Protein AF-A0A7S1L6I6-F1 (afdb_monomer)

Organism: Neobodo designis (NCBI:txid312471)

Radius of gyration: 17.17 Å; Cα contacts (8 Å, |Δi|>4): 196; chains: 1; bounding box: 50×27×44 Å

Nearest PDB structures (foldseek):
  8rmj-assembly1_A-2  TM=5.370E-01  e=1.921E+00  Drosophila melanogaster
  8fd3-assembly1_H  TM=2.664E-01  e=4.229E+00  Nostoc sp. 'Peltigera membranacea cyanobiont' 210A

Sequence (127 aa):
ERQPNTECTSEYMCEVVQTGSEYRCQRKCQYRYDNHHDCNNDHTCMWDPPRETCNKKCHLHESESACDTDGMCQWTIDTQAIDNQQNLPAPECSIRCQFRYNASTWEDCNNDILCEWNNATGICENV

Secondary structure (DSSP, 8-state):
---HHHHHHHSTTEEEEEETTEEEEEE-HHHH-SSHHHHHHSTTEEEETTTTEEEE-GGG--SHHHHHHSTTEEEE--TTTTS----PPPSEEEE-HHHHS-SS-HHHHHHSTTEEEETTTTEEEE-

Foldseek 3Di:
DDDQQVVLVVDVQWDWDDDPPDIDIDGFQQNPDQAQPVLVVDPQWHADVVVSGIHGAQQPDPDQVSLVVDPQKHFDDPPVVPDDDDPDDHGGIHGFLQVVDVLDDQPVLVVDPQWHQDPVVSGIGGD

Solvent-accessible surface area (backbone atoms only — not comparable to full-atom values): 7587 Å² total; per-residue (Å²): 133,88,60,70,66,65,67,21,63,71,39,90,58,33,35,75,44,76,61,89,92,44,78,43,67,43,66,34,37,60,74,70,25,85,47,63,67,65,14,56,71,35,94,62,26,31,57,39,74,95,73,68,39,18,35,66,34,35,75,76,33,93,41,56,75,62,14,58,70,36,89,63,26,34,55,44,65,76,82,67,85,82,68,85,87,70,97,71,80,72,75,44,17,33,67,32,27,52,74,74,42,72,76,79,49,75,66,65,24,61,70,34,92,62,26,37,65,38,83,90,78,67,40,27,35,64,104

Mean predicted aligned error: 8.29 Å

Structure (mmCIF, N/CA/C/O backbone):
data_AF-A0A7S1L6I6-F1
#
_entry.id   AF-A0A7S1L6I6-F1
#
loop_
_atom_site.group_PDB
_atom_site.id
_atom_site.type_symbol
_atom_site.label_atom_id
_atom_site.label_alt_id
_atom_site.label_comp_id
_atom_site.label_asym_id
_atom_site.label_entity_id
_atom_site.label_seq_id
_atom_site.pdbx_PDB_ins_code
_atom_site.Cartn_x
_atom_site.Cartn_y
_atom_site.Cartn_z
_atom_site.occupancy
_atom_site.B_iso_or_equiv
_atom_site.auth_seq_id
_atom_site.auth_comp_id
_atom_site.auth_asym_id
_atom_site.auth_atom_id
_atom_site.pdbx_PDB_model_num
ATOM 1 N N . GLU A 1 1 ? -22.689 5.265 26.603 1.00 38.91 1 GLU A N 1
ATOM 2 C CA . GLU A 1 1 ? -21.840 6.050 25.684 1.00 38.91 1 GLU A CA 1
ATOM 3 C C . GLU A 1 1 ? -21.537 5.166 24.477 1.00 38.91 1 GLU A C 1
ATOM 5 O O . GLU A 1 1 ? -20.998 4.084 24.670 1.00 38.91 1 GLU A O 1
ATOM 10 N N . ARG A 1 2 ? -21.996 5.518 23.267 1.00 45.75 2 ARG A N 1
ATOM 11 C CA . ARG A 1 2 ? -21.665 4.753 22.049 1.00 45.75 2 ARG A CA 1
ATOM 12 C C . ARG A 1 2 ? -20.268 5.169 21.613 1.00 45.75 2 ARG A C 1
ATOM 14 O O . ARG A 1 2 ? -20.080 6.318 21.227 1.00 45.75 2 ARG A O 1
ATOM 21 N N . GLN A 1 3 ? -19.300 4.268 21.713 1.00 56.62 3 GLN A N 1
ATOM 22 C CA . GLN A 1 3 ? -17.977 4.516 21.160 1.00 56.62 3 GLN A CA 1
ATOM 23 C C . GLN A 1 3 ? -18.052 4.311 19.638 1.00 56.62 3 GLN A C 1
ATOM 25 O O . GLN A 1 3 ? -18.381 3.207 19.207 1.00 56.62 3 GLN A O 1
ATOM 30 N N . PRO A 1 4 ? -17.755 5.328 18.811 1.00 62.06 4 PRO A N 1
ATOM 31 C CA . PRO A 1 4 ? -17.813 5.210 17.348 1.00 62.06 4 PRO A CA 1
ATOM 32 C C . PRO A 1 4 ? -16.881 4.116 16.795 1.00 62.06 4 PRO A C 1
ATOM 34 O O . PRO A 1 4 ? -17.088 3.618 15.692 1.00 62.06 4 PRO A O 1
ATOM 37 N N . ASN A 1 5 ? -15.888 3.694 17.581 1.00 65.38 5 ASN A N 1
ATOM 38 C CA . ASN A 1 5 ? -14.877 2.721 17.185 1.00 65.38 5 ASN A CA 1
ATOM 39 C C . ASN A 1 5 ? -15.411 1.275 17.142 1.00 65.38 5 ASN A C 1
ATOM 41 O O . ASN A 1 5 ? -14.978 0.510 16.286 1.00 65.38 5 ASN A O 1
ATOM 45 N N . THR A 1 6 ? -16.341 0.888 18.026 1.00 66.19 6 THR A N 1
ATOM 46 C CA . THR A 1 6 ? -16.862 -0.495 18.096 1.00 66.19 6 THR A CA 1
ATOM 47 C C . THR A 1 6 ? -17.944 -0.788 17.061 1.00 66.19 6 THR A C 1
ATOM 49 O O . THR A 1 6 ? -18.021 -1.908 16.571 1.00 66.19 6 THR A O 1
ATOM 52 N N . GLU A 1 7 ? -18.753 0.207 16.693 1.00 78.25 7 GLU A N 1
ATOM 53 C CA . GLU A 1 7 ? -19.756 0.076 15.621 1.00 78.25 7 GLU A CA 1
ATOM 54 C C . GLU A 1 7 ? -19.103 0.146 14.230 1.00 78.25 7 GLU A C 1
ATOM 56 O O . GLU A 1 7 ? -19.580 -0.445 13.267 1.00 78.25 7 GLU A O 1
ATOM 61 N N . CYS A 1 8 ? -17.953 0.815 14.120 1.00 84.44 8 CYS A N 1
ATOM 62 C CA . CYS A 1 8 ? -17.217 0.860 12.865 1.00 84.44 8 CYS A CA 1
ATOM 63 C C . CYS A 1 8 ? -16.614 -0.495 12.486 1.00 84.44 8 CYS A C 1
ATOM 65 O O . CYS A 1 8 ? -16.679 -0.909 11.334 1.00 84.44 8 CYS A O 1
ATOM 67 N N . THR A 1 9 ? -16.026 -1.195 13.456 1.00 81.06 9 THR A N 1
ATOM 68 C CA . THR A 1 9 ? -15.352 -2.473 13.206 1.00 81.06 9 THR A CA 1
ATOM 69 C C . THR A 1 9 ? -16.312 -3.658 13.122 1.00 81.06 9 THR A C 1
ATOM 71 O O . THR A 1 9 ? -15.889 -4.731 12.693 1.00 81.06 9 THR A O 1
ATOM 74 N N . SER A 1 10 ? -17.595 -3.490 13.474 1.00 83.94 10 SER A N 1
ATOM 75 C CA . SER A 1 10 ? -18.613 -4.530 13.266 1.00 83.94 10 SER A CA 1
ATOM 76 C C . SER A 1 10 ? -19.012 -4.694 11.799 1.00 83.94 10 SER A C 1
ATOM 78 O O . SER A 1 10 ? -19.417 -5.782 11.398 1.00 83.94 10 SER A O 1
ATOM 80 N N . GLU A 1 11 ? -18.867 -3.644 10.990 1.00 86.94 11 GLU A N 1
ATOM 81 C CA . GLU A 1 11 ? -19.098 -3.707 9.550 1.00 86.94 11 GLU A CA 1
ATOM 82 C C . GLU A 1 11 ? -17.795 -4.070 8.834 1.00 86.94 11 GLU A C 1
ATOM 84 O O . GLU A 1 11 ? -16.824 -3.314 8.843 1.00 86.94 11 GLU A O 1
ATOM 89 N N . TYR A 1 12 ? -17.764 -5.215 8.145 1.00 89.44 12 TYR A N 1
ATOM 90 C CA . TYR A 1 12 ? -16.558 -5.687 7.445 1.00 89.44 12 TYR A CA 1
ATOM 91 C C . TYR A 1 12 ? -16.068 -4.712 6.357 1.00 89.44 12 TYR A C 1
ATOM 93 O O . TYR A 1 12 ? -14.896 -4.760 5.958 1.00 89.44 12 TYR A O 1
ATOM 101 N N . MET A 1 13 ? -16.958 -3.832 5.885 1.00 91.50 13 MET A N 1
ATOM 102 C CA . MET A 1 13 ? -16.682 -2.811 4.876 1.00 91.50 13 MET A CA 1
ATOM 103 C C . MET A 1 13 ? -16.014 -1.554 5.435 1.00 91.50 13 MET A C 1
ATOM 105 O O . MET A 1 13 ? -15.555 -0.720 4.654 1.00 91.50 13 MET A O 1
ATOM 109 N N . CYS A 1 14 ? -15.956 -1.408 6.755 1.00 92.00 14 CYS A N 1
ATOM 110 C CA . CYS A 1 14 ? -15.526 -0.191 7.419 1.00 92.00 14 CYS A CA 1
ATOM 111 C C . CYS A 1 14 ? -14.207 -0.380 8.172 1.00 92.00 14 CYS A C 1
ATOM 113 O O . CYS A 1 14 ? -13.803 -1.486 8.534 1.00 92.00 14 CYS A O 1
ATOM 115 N N . GLU A 1 15 ? -13.510 0.729 8.374 1.00 89.19 15 GLU A N 1
ATOM 116 C CA . GLU A 1 15 ? -12.295 0.825 9.163 1.00 89.19 15 GLU A CA 1
ATOM 117 C C . GLU A 1 15 ? -12.282 2.122 9.969 1.00 89.19 15 GLU A C 1
ATOM 119 O O . GLU A 1 15 ? -12.843 3.146 9.566 1.00 89.19 15 GLU A O 1
ATOM 124 N N . VAL A 1 16 ? -11.622 2.064 11.122 1.00 88.94 16 VAL A N 1
ATOM 125 C CA . VAL A 1 16 ? -11.357 3.247 11.933 1.00 88.94 16 VAL A CA 1
ATOM 126 C C . VAL A 1 16 ? -10.096 3.907 11.393 1.00 88.94 16 VAL A C 1
ATOM 128 O O . VAL A 1 16 ? -9.049 3.269 11.317 1.00 88.94 16 VAL A O 1
ATOM 131 N N . VAL A 1 17 ? -10.197 5.183 11.041 1.00 85.19 17 VAL A N 1
ATOM 132 C CA . VAL A 1 17 ? -9.052 6.023 10.689 1.00 85.19 17 VAL A CA 1
ATOM 133 C C . VAL A 1 17 ? -8.845 7.112 11.719 1.00 85.19 17 VAL A C 1
ATOM 135 O O . VAL A 1 17 ? -9.803 7.642 12.286 1.00 85.19 17 VAL A O 1
ATOM 138 N N . GLN A 1 18 ? -7.583 7.456 11.944 1.00 84.00 18 GLN A N 1
ATOM 139 C CA . GLN A 1 18 ? -7.202 8.551 12.816 1.00 84.00 18 GLN A CA 1
ATOM 140 C C . GLN A 1 18 ? -6.898 9.799 11.981 1.00 84.00 18 GLN A C 1
AT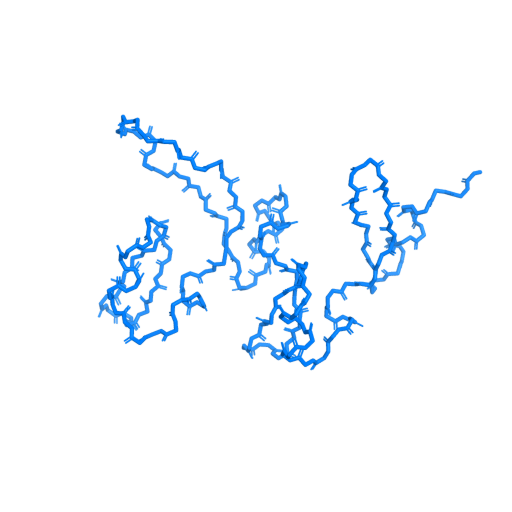OM 142 O O . GLN A 1 18 ? -6.114 9.764 11.037 1.00 84.00 18 GLN A O 1
ATOM 147 N N . THR A 1 19 ? -7.523 10.922 12.321 1.00 78.88 19 THR A N 1
ATOM 148 C CA . THR A 1 19 ? -7.251 12.230 11.713 1.00 78.88 19 THR A CA 1
ATOM 149 C C . THR A 1 19 ? -6.887 13.200 12.829 1.00 78.88 19 THR A C 1
ATOM 151 O O . THR A 1 19 ? -7.752 13.718 13.535 1.00 78.88 19 THR A O 1
ATOM 154 N N . GLY A 1 20 ? -5.585 13.405 13.040 1.00 82.12 20 GLY A N 1
ATOM 155 C CA . GLY A 1 20 ? -5.087 14.134 14.205 1.00 82.12 20 GLY A CA 1
ATOM 156 C C . GLY A 1 20 ? -5.374 13.369 15.501 1.00 82.12 20 GLY A C 1
ATOM 157 O O . GLY A 1 20 ? -4.907 12.248 15.686 1.00 82.12 20 GLY A O 1
ATOM 158 N N . SER A 1 21 ? -6.151 13.966 16.403 1.00 83.81 21 SER A N 1
ATOM 159 C CA . SER A 1 21 ? -6.571 13.346 17.670 1.00 83.81 21 SER A CA 1
ATOM 160 C C . SER A 1 21 ? -7.961 12.697 17.619 1.00 83.81 21 SER A C 1
ATOM 162 O O . SER A 1 21 ? -8.435 12.205 18.640 1.00 83.81 21 SER A O 1
ATOM 164 N N . GLU A 1 22 ? -8.645 12.733 16.471 1.00 83.75 22 GLU A N 1
ATOM 165 C CA . GLU A 1 22 ? -9.988 12.169 16.307 1.00 83.75 22 GLU A CA 1
ATOM 166 C C . GLU A 1 22 ? -9.942 10.816 15.595 1.00 83.75 22 GLU A C 1
ATOM 168 O O . GLU A 1 22 ? -9.198 10.637 14.630 1.00 83.75 22 GLU A O 1
ATOM 173 N N . TYR A 1 23 ? -10.802 9.893 16.026 1.00 84.75 23 TYR A N 1
ATOM 174 C CA . TYR A 1 23 ? -11.076 8.644 15.319 1.00 84.75 23 TYR A CA 1
ATOM 175 C C . TYR A 1 23 ? -12.384 8.771 14.547 1.00 84.75 23 TYR A C 1
ATOM 177 O O . TYR A 1 23 ? -13.396 9.226 15.088 1.00 84.75 23 TYR A O 1
ATOM 185 N N . ARG A 1 24 ? -12.372 8.363 13.281 1.00 86.19 24 ARG A N 1
ATOM 186 C CA . ARG A 1 24 ? -13.537 8.397 12.396 1.00 86.19 24 ARG A CA 1
ATOM 187 C C . ARG A 1 24 ? -13.736 7.038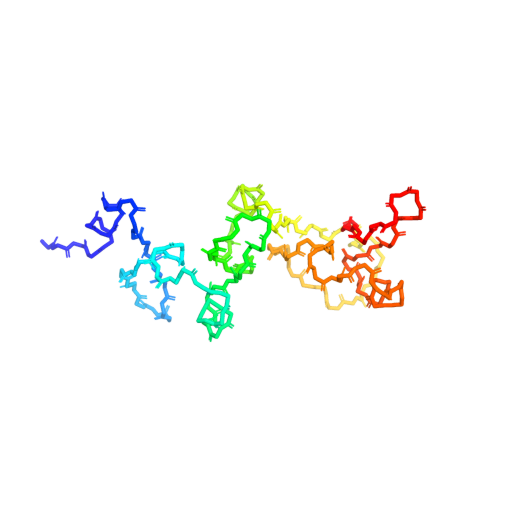 11.756 1.00 86.19 24 ARG A C 1
ATOM 189 O O . ARG A 1 24 ? -12.776 6.329 11.475 1.00 86.19 24 ARG A O 1
ATOM 196 N N . CYS A 1 25 ? -14.995 6.693 11.518 1.00 89.12 25 CYS A N 1
ATOM 197 C CA . CYS A 1 25 ? -15.325 5.515 10.738 1.00 89.12 25 CYS A CA 1
ATOM 198 C C . CYS A 1 25 ? -15.395 5.874 9.258 1.00 89.12 25 CYS A C 1
ATOM 200 O O . CYS A 1 25 ? -16.099 6.816 8.890 1.00 89.12 25 CYS A O 1
ATOM 202 N N . GLN A 1 26 ? -14.707 5.112 8.416 1.00 90.38 26 GLN A N 1
ATOM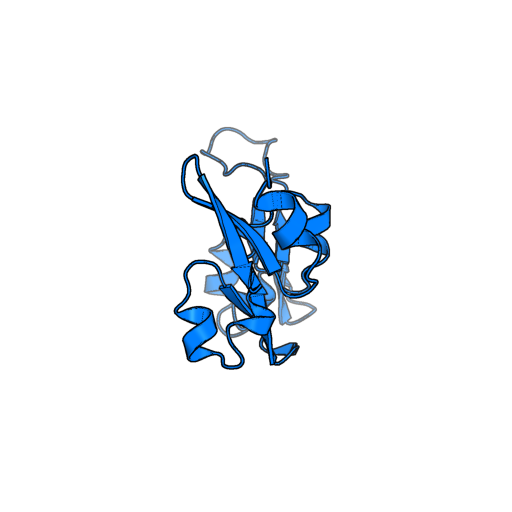 203 C CA . GLN A 1 26 ? -14.802 5.239 6.967 1.00 90.38 26 GLN A CA 1
ATOM 204 C C . GLN A 1 26 ? -14.919 3.870 6.304 1.00 90.38 26 GLN A C 1
ATOM 206 O O . GLN A 1 26 ? -14.516 2.856 6.868 1.00 90.38 26 GLN A O 1
ATOM 211 N N . ARG A 1 27 ? -15.444 3.831 5.077 1.00 92.56 27 ARG A N 1
ATOM 212 C CA . ARG A 1 27 ? -15.388 2.618 4.249 1.00 92.56 27 ARG A CA 1
ATOM 213 C C . ARG A 1 27 ? -13.939 2.343 3.842 1.00 92.56 27 ARG A C 1
ATOM 215 O O . ARG A 1 27 ? -13.212 3.276 3.504 1.00 92.56 27 ARG A O 1
ATOM 222 N N . LYS A 1 28 ? -13.533 1.076 3.814 1.00 93.25 28 LYS A N 1
ATOM 223 C CA . LYS A 1 28 ? -12.213 0.686 3.297 1.00 93.25 28 LYS A CA 1
ATOM 224 C C . LYS A 1 28 ? -12.106 1.020 1.809 1.00 93.25 28 LYS A C 1
ATOM 226 O O . LYS A 1 28 ? -13.122 1.055 1.109 1.00 93.25 28 LYS A O 1
ATOM 231 N N . CYS A 1 29 ? -10.883 1.239 1.332 1.00 95.56 29 CYS A N 1
ATOM 232 C CA . CYS A 1 29 ? -10.592 1.620 -0.054 1.00 95.56 29 CYS A CA 1
ATOM 233 C C . CYS A 1 29 ? -11.301 0.726 -1.085 1.00 95.56 29 CYS A C 1
ATOM 235 O O . CYS A 1 29 ? -11.974 1.260 -1.967 1.00 95.56 29 CYS A O 1
ATOM 237 N N . GLN A 1 30 ? -11.294 -0.601 -0.894 1.00 94.50 30 GLN A N 1
ATOM 238 C CA . GLN A 1 30 ? -11.886 -1.555 -1.847 1.00 94.50 30 GLN A CA 1
ATOM 239 C C . GLN A 1 30 ? -13.409 -1.440 -1.974 1.00 94.50 30 GLN A C 1
ATOM 241 O O . GLN A 1 30 ? -14.013 -1.963 -2.902 1.00 94.50 30 GLN A O 1
ATOM 246 N N . TYR A 1 31 ? -14.046 -0.774 -1.011 1.00 95.06 31 TYR A N 1
ATOM 247 C CA . TYR A 1 31 ? -15.480 -0.521 -1.006 1.00 95.06 31 TYR A CA 1
ATOM 248 C C . TYR A 1 31 ? -15.817 0.934 -1.322 1.00 95.06 31 TYR A C 1
ATOM 250 O O . TYR A 1 31 ? -17.003 1.251 -1.419 1.00 95.06 31 TYR A O 1
ATOM 258 N N . ARG A 1 32 ? -14.828 1.831 -1.394 1.00 94.75 32 ARG A N 1
ATOM 259 C CA . ARG A 1 32 ? -15.024 3.243 -1.748 1.00 94.75 32 ARG A CA 1
ATOM 260 C C . ARG A 1 32 ? -14.871 3.474 -3.240 1.00 94.75 32 ARG A C 1
ATOM 262 O O . ARG A 1 32 ? -15.666 4.223 -3.796 1.00 94.75 32 ARG A O 1
ATOM 269 N N . TYR A 1 33 ? -13.886 2.824 -3.853 1.00 96.62 33 TYR A N 1
ATOM 270 C CA . TYR A 1 33 ? -13.526 3.045 -5.247 1.00 96.62 33 TYR A CA 1
ATOM 271 C C . TYR A 1 33 ? -13.393 1.713 -5.976 1.00 96.62 33 TYR A C 1
ATOM 273 O O . TYR A 1 33 ? -12.740 0.790 -5.493 1.00 96.62 33 TYR A O 1
ATOM 281 N N . ASP A 1 34 ? -14.006 1.644 -7.150 1.00 95.50 34 ASP A N 1
ATOM 282 C CA . ASP A 1 34 ? -14.008 0.499 -8.062 1.00 95.50 34 ASP A CA 1
ATOM 283 C C . ASP A 1 34 ? -13.198 0.766 -9.340 1.00 95.50 34 ASP A C 1
ATOM 285 O O . ASP A 1 34 ? -13.150 -0.066 -10.243 1.00 95.50 34 ASP A O 1
ATOM 289 N N . ASN A 1 35 ? -12.554 1.931 -9.428 1.00 95.44 35 ASN A N 1
ATOM 290 C CA . ASN A 1 35 ? -11.776 2.340 -10.582 1.00 95.44 35 ASN A CA 1
ATOM 291 C C . ASN A 1 35 ? -10.436 2.960 -10.175 1.00 95.44 35 ASN A C 1
ATOM 293 O O . ASN A 1 35 ? -10.283 3.578 -9.118 1.00 95.44 35 ASN A O 1
ATOM 297 N N . HIS A 1 36 ? -9.4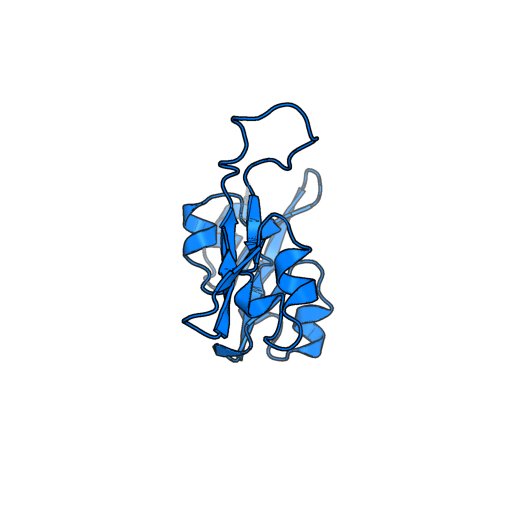64 2.816 -11.073 1.00 95.12 36 HIS A N 1
ATOM 298 C CA . HIS A 1 36 ? -8.093 3.282 -10.890 1.00 95.12 36 HIS A CA 1
ATOM 299 C C . HIS A 1 36 ? -7.984 4.797 -10.653 1.00 95.12 36 HIS A C 1
ATOM 301 O O . HIS A 1 36 ? -7.160 5.227 -9.847 1.00 95.12 36 HIS A O 1
ATOM 307 N N . HIS A 1 37 ? -8.789 5.609 -11.350 1.00 95.94 37 HIS A N 1
ATOM 308 C CA . HIS A 1 37 ? -8.674 7.067 -11.289 1.00 95.94 37 HIS A CA 1
ATOM 309 C C . HIS A 1 37 ? -9.049 7.599 -9.904 1.00 95.94 37 HIS A C 1
ATOM 311 O O . HIS A 1 37 ? -8.246 8.284 -9.273 1.00 95.94 37 HIS A O 1
ATOM 317 N N . ASP A 1 38 ? -10.227 7.228 -9.406 1.00 96.62 38 ASP A N 1
ATOM 318 C CA . ASP A 1 38 ? -10.709 7.692 -8.106 1.00 96.62 38 ASP A CA 1
ATOM 319 C C . ASP A 1 38 ? -9.868 7.122 -6.963 1.00 96.62 38 ASP A C 1
ATOM 321 O O . ASP A 1 38 ? -9.539 7.838 -6.017 1.00 96.62 38 ASP A O 1
ATOM 325 N N . CYS A 1 39 ? -9.441 5.861 -7.089 1.00 96.88 39 CYS A N 1
ATOM 326 C CA . CYS A 1 39 ? -8.587 5.217 -6.100 1.00 96.88 39 CYS A CA 1
ATOM 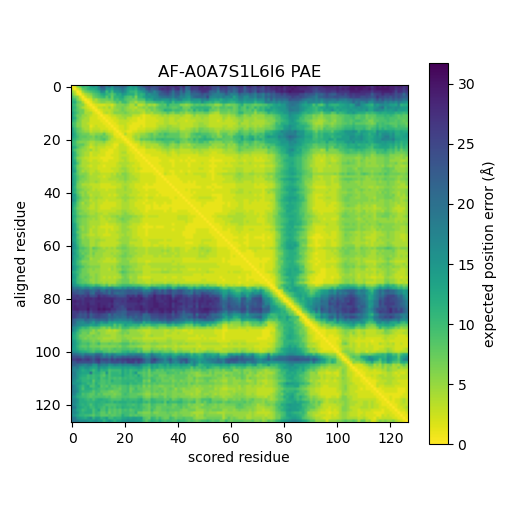327 C C . CYS A 1 39 ? -7.258 5.957 -5.901 1.00 96.88 39 CYS A C 1
ATOM 329 O O . CYS A 1 39 ? -6.864 6.227 -4.769 1.00 96.88 39 CYS A O 1
ATOM 331 N N . ASN A 1 40 ? -6.578 6.314 -6.994 1.00 93.94 40 ASN A N 1
ATOM 332 C CA . ASN A 1 40 ? -5.274 6.973 -6.925 1.00 93.94 40 ASN A CA 1
ATOM 333 C C . ASN A 1 40 ? -5.359 8.475 -6.621 1.00 93.94 40 ASN A C 1
ATOM 335 O O . ASN A 1 40 ? -4.373 9.052 -6.156 1.00 93.94 40 ASN A O 1
ATOM 339 N N . ASN A 1 41 ? -6.517 9.101 -6.851 1.00 96.12 41 ASN A N 1
ATOM 340 C CA . ASN A 1 41 ? -6.777 10.471 -6.408 1.00 96.12 41 ASN A CA 1
ATOM 341 C C . ASN A 1 41 ? -6.915 10.569 -4.877 1.00 96.12 41 ASN A C 1
ATOM 343 O O . ASN A 1 41 ? -6.701 11.642 -4.313 1.00 96.12 41 ASN A O 1
ATOM 347 N N . ASP A 1 42 ? -7.256 9.475 -4.190 1.00 94.38 42 ASP A N 1
ATOM 348 C CA . ASP A 1 42 ? -7.355 9.447 -2.734 1.00 94.38 42 ASP A CA 1
ATOM 349 C C . ASP A 1 42 ? -5.969 9.317 -2.075 1.00 94.38 42 ASP A C 1
ATOM 351 O O . ASP A 1 42 ? -5.171 8.423 -2.365 1.00 94.38 42 ASP A O 1
ATOM 355 N N . HIS A 1 43 ? -5.672 10.199 -1.121 1.00 91.69 43 HIS A N 1
ATOM 356 C CA . HIS A 1 43 ? -4.389 10.189 -0.415 1.00 91.69 43 HIS A CA 1
ATOM 357 C C . HIS A 1 43 ? -4.177 8.950 0.468 1.00 91.69 43 HIS A C 1
ATOM 359 O O . HIS A 1 43 ? -3.037 8.663 0.823 1.00 91.69 43 HIS A O 1
ATOM 365 N N . THR A 1 44 ? -5.239 8.210 0.791 1.00 92.56 44 THR A N 1
ATOM 366 C CA . THR A 1 44 ? -5.224 7.016 1.647 1.00 92.56 44 THR A CA 1
ATOM 367 C C . THR A 1 44 ? -5.295 5.698 0.886 1.00 92.56 44 THR A C 1
ATOM 369 O O . THR A 1 44 ? -5.064 4.645 1.485 1.00 92.56 44 THR A O 1
ATOM 372 N N . CYS A 1 45 ? -5.561 5.738 -0.422 1.00 95.44 45 CYS A N 1
ATOM 373 C CA . CYS A 1 45 ? -5.740 4.539 -1.229 1.00 95.44 45 CYS A CA 1
ATOM 374 C C . CYS A 1 45 ? -4.753 4.437 -2.396 1.00 95.44 45 CYS A C 1
ATOM 376 O O . CYS A 1 45 ? -4.235 5.433 -2.890 1.00 95.44 45 CYS A O 1
ATOM 378 N N . MET A 1 46 ? -4.476 3.213 -2.831 1.00 94.94 46 MET A N 1
ATOM 379 C CA . MET A 1 46 ? -3.705 2.909 -4.031 1.00 94.94 46 MET A CA 1
ATOM 380 C C . MET A 1 46 ? -4.393 1.813 -4.826 1.00 94.94 46 MET A C 1
ATOM 382 O O . MET A 1 46 ? -4.979 0.889 -4.261 1.00 94.94 46 MET A O 1
ATOM 386 N N . TRP A 1 47 ? -4.310 1.908 -6.144 1.00 95.12 47 TRP A N 1
ATOM 387 C CA . TRP A 1 47 ? -4.814 0.859 -7.012 1.00 95.12 47 TRP A CA 1
ATOM 388 C C . TRP A 1 47 ? -3.886 -0.362 -6.987 1.00 95.12 47 TRP A C 1
ATOM 390 O O . TRP A 1 47 ? -2.668 -0.212 -7.075 1.00 95.12 47 TRP A O 1
ATOM 400 N N . ASP A 1 48 ? -4.468 -1.558 -6.904 1.00 93.12 48 ASP A N 1
ATOM 401 C CA . ASP A 1 48 ? -3.827 -2.858 -7.133 1.00 93.12 48 ASP A CA 1
ATOM 402 C C . ASP A 1 48 ? -4.267 -3.344 -8.528 1.00 93.12 48 ASP A C 1
ATOM 404 O O . ASP A 1 48 ? -5.356 -3.913 -8.666 1.00 93.12 48 ASP A O 1
ATOM 408 N N . PRO A 1 49 ? -3.470 -3.082 -9.588 1.00 90.12 49 PRO A N 1
ATOM 409 C CA . PRO A 1 49 ? -3.809 -3.513 -10.939 1.00 90.12 49 PRO A CA 1
ATOM 410 C C . PRO A 1 49 ? -3.976 -5.032 -11.078 1.00 90.12 49 PRO A C 1
ATOM 412 O O . PRO A 1 49 ? -4.949 -5.434 -11.710 1.00 90.12 49 PRO A O 1
ATOM 415 N N . PRO A 1 50 ? -3.099 -5.885 -10.502 1.00 89.38 50 PRO A N 1
ATOM 416 C CA . PRO A 1 50 ? -3.270 -7.337 -10.562 1.00 89.38 50 PRO A CA 1
ATOM 417 C C . PRO A 1 50 ? -4.620 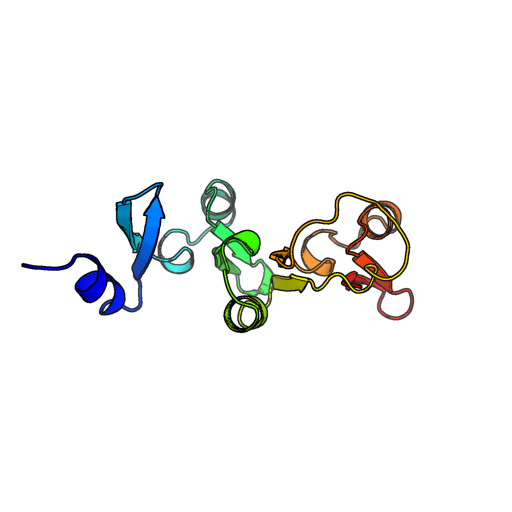-7.855 -10.056 1.00 89.38 50 PRO A C 1
ATOM 419 O O . PRO A 1 50 ? -5.122 -8.847 -10.581 1.00 89.38 50 PRO A O 1
ATOM 422 N N . ARG A 1 51 ? -5.193 -7.222 -9.026 1.00 91.38 51 ARG A N 1
ATOM 423 C CA . ARG A 1 51 ? -6.477 -7.631 -8.428 1.00 91.38 51 ARG A CA 1
ATOM 424 C C . ARG A 1 51 ? -7.669 -6.774 -8.851 1.00 91.38 51 ARG A C 1
ATOM 426 O O . ARG A 1 51 ? -8.773 -7.045 -8.390 1.00 91.38 51 ARG A O 1
ATOM 433 N N . GLU A 1 52 ? -7.447 -5.756 -9.681 1.00 93.56 52 GLU A N 1
ATO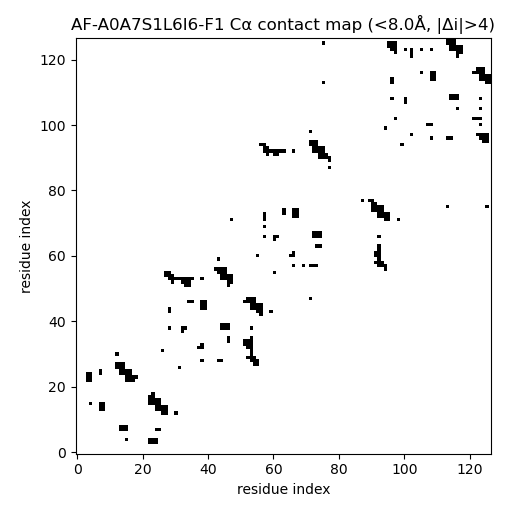M 434 C CA . GLU A 1 52 ? -8.452 -4.763 -10.087 1.00 93.56 52 GLU A CA 1
ATOM 435 C C .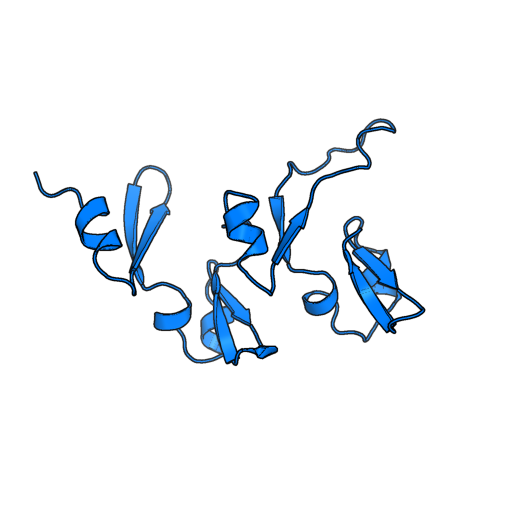 GLU A 1 52 ? -9.239 -4.188 -8.895 1.00 93.56 52 GLU A C 1
ATOM 437 O O . GLU A 1 52 ? -10.456 -4.012 -8.940 1.00 93.56 52 GLU A O 1
ATOM 442 N N . THR A 1 53 ? -8.538 -3.917 -7.793 1.00 94.56 53 THR A N 1
ATOM 443 C CA . THR A 1 53 ? -9.139 -3.424 -6.550 1.00 94.56 53 THR A CA 1
ATOM 444 C C . THR A 1 53 ? -8.385 -2.215 -6.024 1.00 94.56 53 THR A C 1
ATOM 446 O O . THR A 1 53 ? -7.200 -2.018 -6.290 1.00 94.56 53 THR A O 1
ATOM 449 N N . CYS A 1 54 ? -9.073 -1.402 -5.233 1.00 96.19 54 CYS A N 1
ATOM 450 C CA . CYS A 1 54 ? -8.472 -0.290 -4.522 1.00 96.19 54 CYS A CA 1
ATOM 451 C C . CYS A 1 54 ? -8.074 -0.720 -3.103 1.00 96.19 54 CYS A C 1
ATOM 453 O O . CYS A 1 54 ? -8.927 -1.143 -2.329 1.00 96.19 54 CYS A O 1
ATOM 455 N N . ASN A 1 55 ? -6.805 -0.589 -2.732 1.00 94.56 55 ASN A N 1
ATOM 456 C CA . ASN A 1 55 ? -6.291 -0.960 -1.412 1.00 94.56 55 ASN A CA 1
ATOM 457 C C . ASN A 1 55 ? -5.825 0.269 -0.631 1.00 94.56 55 ASN A C 1
ATOM 459 O O . ASN A 1 55 ? -5.759 1.378 -1.158 1.00 94.56 55 ASN A O 1
ATOM 463 N N . LYS A 1 56 ? -5.532 0.082 0.655 1.00 94.00 56 LYS A N 1
ATOM 464 C CA . LYS A 1 56 ? -4.917 1.116 1.493 1.00 94.00 56 LYS A CA 1
ATOM 465 C C . LYS A 1 56 ? -3.473 1.342 1.032 1.00 94.00 56 LYS A C 1
ATOM 467 O O . LYS A 1 56 ? -2.810 0.401 0.620 1.00 94.00 56 LYS A O 1
ATOM 472 N N . LYS A 1 57 ? -2.966 2.577 1.088 1.00 93.00 57 LYS A N 1
ATOM 473 C CA . LYS A 1 57 ? -1.543 2.829 0.790 1.00 93.00 57 LYS A CA 1
ATOM 474 C C . LYS A 1 57 ? -0.634 2.146 1.811 1.00 93.00 57 LYS A C 1
ATOM 476 O O . LYS A 1 57 ? -0.881 2.262 3.007 1.00 93.00 57 LYS A O 1
ATOM 481 N N . CYS A 1 58 ? 0.465 1.551 1.340 1.00 93.25 58 CYS A N 1
ATOM 482 C CA . CYS A 1 58 ? 1.407 0.801 2.178 1.00 93.25 58 CYS A CA 1
ATOM 483 C C . CYS A 1 58 ? 1.865 1.564 3.431 1.00 93.25 58 CYS A C 1
ATOM 485 O O . CYS A 1 58 ? 1.719 1.043 4.527 1.00 93.25 58 CYS A O 1
ATOM 487 N N . HIS A 1 59 ? 2.278 2.830 3.311 1.00 89.44 59 HIS A N 1
ATOM 488 C CA . HIS A 1 59 ? 2.762 3.634 4.449 1.00 89.44 59 HIS A CA 1
ATOM 489 C C . HIS A 1 59 ? 1.731 3.851 5.578 1.00 89.44 59 HIS A C 1
ATOM 491 O O . HIS A 1 59 ? 2.073 4.299 6.665 1.00 89.44 59 HIS A O 1
ATOM 497 N N . LEU A 1 60 ? 0.450 3.545 5.337 1.00 90.19 60 LEU A N 1
ATOM 498 C CA . LEU A 1 60 ? -0.612 3.604 6.345 1.00 90.19 60 LEU A CA 1
ATOM 499 C C . LEU A 1 60 ? -0.789 2.283 7.113 1.00 90.19 60 LEU A C 1
ATOM 501 O O . LEU A 1 60 ? -1.689 2.175 7.948 1.00 90.19 60 LEU A O 1
ATOM 505 N N . HIS A 1 61 ? 0.016 1.260 6.820 1.00 90.50 61 HIS A N 1
ATOM 506 C CA . HIS A 1 61 ? 0.082 0.032 7.604 1.00 90.50 61 HIS A CA 1
ATOM 507 C C . HIS A 1 61 ? 1.095 0.202 8.739 1.00 90.50 61 HIS A C 1
ATOM 509 O O . HIS A 1 61 ? 2.291 0.342 8.512 1.00 90.50 61 HIS A O 1
ATOM 515 N N . GLU A 1 62 ? 0.606 0.135 9.975 1.00 87.00 62 GLU A N 1
ATOM 516 C CA . GLU A 1 62 ? 1.410 0.370 11.184 1.00 87.00 62 GLU A CA 1
ATOM 517 C C . GLU A 1 62 ? 2.138 -0.883 11.701 1.00 87.00 62 GLU A C 1
ATOM 519 O O . GLU A 1 62 ? 2.865 -0.818 12.689 1.00 87.00 62 GLU A O 1
ATOM 524 N N . SER A 1 63 ? 1.927 -2.047 11.079 1.00 88.88 63 SER A N 1
ATOM 525 C CA . SER A 1 63 ? 2.581 -3.293 11.487 1.00 88.88 63 SER A CA 1
ATOM 526 C C . SER A 1 63 ? 3.048 -4.116 10.296 1.00 88.88 63 SER A C 1
ATOM 528 O O . SER A 1 63 ? 2.371 -4.172 9.268 1.00 88.88 63 SER A O 1
ATOM 530 N N . GLU A 1 64 ? 4.165 -4.816 10.490 1.00 90.19 64 GLU A N 1
ATOM 531 C CA . GLU A 1 64 ? 4.746 -5.777 9.546 1.00 90.19 64 GLU A CA 1
ATOM 532 C C . GLU A 1 64 ? 3.704 -6.790 9.065 1.00 90.19 64 GLU A C 1
ATOM 534 O O . GLU A 1 64 ? 3.430 -6.888 7.874 1.00 90.19 64 GLU A O 1
ATOM 539 N N . SER A 1 65 ? 2.997 -7.441 9.995 1.00 92.31 65 SER A N 1
ATOM 540 C CA . SER A 1 65 ? 1.959 -8.418 9.647 1.00 92.31 65 SER A CA 1
ATOM 541 C C . SER A 1 65 ? 0.837 -7.828 8.784 1.00 92.31 65 SER A C 1
ATOM 543 O O . SER A 1 65 ? 0.335 -8.513 7.890 1.00 92.31 65 SER A O 1
ATOM 545 N N . ALA A 1 66 ? 0.427 -6.579 9.031 1.00 90.81 66 ALA A N 1
ATOM 546 C CA . ALA A 1 66 ? -0.586 -5.924 8.207 1.00 90.81 66 ALA A CA 1
ATOM 547 C C . ALA A 1 66 ? -0.039 -5.535 6.830 1.00 90.81 66 ALA A C 1
ATOM 549 O O . ALA A 1 66 ? -0.797 -5.558 5.864 1.00 90.81 66 ALA A O 1
ATOM 550 N N . CYS A 1 67 ? 1.240 -5.167 6.752 1.00 93.00 67 CYS A N 1
ATOM 551 C CA . CYS A 1 67 ? 1.920 -4.828 5.512 1.00 93.00 67 CYS A CA 1
ATOM 552 C C . CYS A 1 67 ? 2.065 -6.048 4.598 1.00 93.00 67 CYS A C 1
ATOM 554 O O . CYS A 1 67 ? 1.651 -6.008 3.446 1.00 93.00 67 CYS A O 1
ATOM 556 N N . ASP A 1 68 ? 2.558 -7.161 5.141 1.00 90.44 68 ASP A N 1
ATOM 557 C CA . ASP A 1 68 ? 2.833 -8.382 4.377 1.00 90.44 68 ASP A CA 1
ATOM 558 C C . ASP A 1 68 ? 1.566 -9.106 3.911 1.00 90.44 68 ASP A C 1
ATOM 560 O O . ASP A 1 68 ? 1.604 -9.929 2.995 1.00 90.44 68 ASP A O 1
ATOM 564 N N . THR A 1 69 ? 0.423 -8.798 4.530 1.00 91.38 69 THR A N 1
ATOM 565 C CA . THR A 1 69 ? -0.880 -9.292 4.071 1.00 91.38 69 THR A CA 1
ATOM 566 C C . THR A 1 69 ? -1.330 -8.591 2.782 1.00 91.38 69 THR A C 1
ATOM 568 O O . THR A 1 69 ? -2.095 -9.173 2.009 1.00 91.38 69 THR A O 1
ATOM 571 N N . ASP A 1 70 ? -0.871 -7.361 2.523 1.00 91.44 70 ASP A N 1
ATOM 572 C CA . ASP A 1 70 ? -1.146 -6.666 1.267 1.00 91.44 70 ASP A CA 1
ATOM 573 C C . ASP A 1 70 ? -0.121 -7.087 0.207 1.00 91.44 70 ASP A C 1
ATOM 575 O O . ASP A 1 70 ? 1.076 -6.826 0.310 1.00 91.44 70 ASP A O 1
ATOM 579 N N . GLY A 1 71 ? -0.600 -7.739 -0.855 1.00 90.56 71 GLY A N 1
ATOM 580 C CA . GLY A 1 71 ? 0.266 -8.259 -1.911 1.00 90.56 71 GLY A CA 1
ATOM 581 C C . GLY A 1 71 ? 1.041 -7.183 -2.677 1.00 90.56 71 GLY A C 1
ATOM 582 O O . GLY A 1 71 ? 2.006 -7.530 -3.352 1.00 90.56 71 GLY A O 1
ATOM 583 N N . MET A 1 72 ? 0.638 -5.913 -2.586 1.00 91.31 72 MET A N 1
ATOM 584 C CA . MET A 1 72 ? 1.337 -4.779 -3.192 1.00 91.31 72 MET A CA 1
ATOM 585 C C . MET A 1 72 ? 2.417 -4.188 -2.280 1.00 91.31 72 MET A C 1
ATOM 587 O O . MET A 1 72 ? 3.259 -3.425 -2.757 1.00 91.31 72 MET A O 1
ATOM 591 N N . CYS A 1 73 ? 2.412 -4.535 -0.994 1.00 93.44 73 CYS A N 1
ATOM 592 C CA . CYS A 1 73 ? 3.280 -3.952 0.016 1.00 93.44 73 CYS A CA 1
ATOM 593 C C . CYS A 1 73 ? 4.310 -4.953 0.544 1.00 93.44 73 CYS A C 1
ATOM 595 O O . CYS A 1 73 ? 4.179 -6.174 0.404 1.00 93.44 73 CYS A O 1
ATOM 597 N N . GLN A 1 74 ? 5.368 -4.410 1.129 1.00 90.81 74 GLN A N 1
ATOM 598 C CA . GLN A 1 74 ? 6.388 -5.157 1.840 1.00 90.81 74 GLN A CA 1
ATOM 599 C C . GLN A 1 74 ? 6.904 -4.318 3.001 1.00 90.81 74 GLN A C 1
ATOM 601 O O . GLN A 1 74 ? 7.140 -3.112 2.858 1.00 90.81 74 GLN A O 1
ATOM 606 N N . TRP A 1 75 ? 7.068 -4.960 4.155 1.00 89.12 75 TRP A N 1
ATOM 607 C CA . TRP A 1 75 ? 7.710 -4.321 5.288 1.00 89.12 75 TRP A CA 1
ATOM 608 C C . TRP A 1 75 ? 9.197 -4.158 4.985 1.00 89.12 75 TRP A C 1
ATOM 610 O O . TRP A 1 75 ? 9.917 -5.142 4.808 1.00 89.12 75 TRP A O 1
ATOM 620 N N . THR A 1 76 ? 9.658 -2.916 4.871 1.00 80.50 76 THR A N 1
ATOM 621 C CA . THR A 1 76 ? 11.078 -2.647 4.649 1.00 80.50 76 THR A CA 1
ATOM 622 C C . THR A 1 76 ? 11.750 -2.487 6.003 1.00 80.50 76 THR A C 1
ATOM 624 O O . THR A 1 76 ? 11.459 -1.547 6.745 1.00 80.50 76 THR A O 1
ATOM 627 N N . ILE A 1 77 ? 12.627 -3.434 6.334 1.00 69.81 77 ILE A N 1
ATOM 628 C CA . ILE A 1 77 ? 13.590 -3.303 7.424 1.00 69.81 77 ILE A CA 1
ATOM 629 C C . ILE A 1 77 ? 14.876 -2.738 6.836 1.00 69.81 77 ILE A C 1
ATOM 631 O O . ILE A 1 77 ? 15.340 -3.194 5.798 1.00 69.81 77 ILE A O 1
ATOM 635 N N . ASP A 1 78 ? 15.467 -1.744 7.480 1.00 64.06 78 ASP A N 1
ATOM 636 C CA . ASP A 1 78 ? 16.769 -1.266 7.042 1.00 64.06 78 ASP A CA 1
ATOM 637 C C . ASP A 1 78 ? 17.874 -2.184 7.590 1.00 64.06 78 ASP A C 1
ATOM 639 O O . ASP A 1 78 ? 18.222 -2.136 8.772 1.00 64.06 78 ASP A O 1
ATOM 643 N N . THR A 1 79 ? 18.423 -3.056 6.741 1.00 49.59 79 THR A N 1
ATOM 644 C CA . THR A 1 79 ? 19.611 -3.863 7.068 1.00 49.59 79 THR A CA 1
ATOM 645 C C . THR A 1 79 ? 20.935 -3.128 6.824 1.00 49.59 79 THR A C 1
ATOM 647 O O . THR A 1 79 ? 21.986 -3.673 7.163 1.00 49.59 79 THR A O 1
ATOM 650 N N . GLN A 1 80 ? 20.932 -1.893 6.302 1.00 48.62 80 GLN A N 1
ATOM 651 C CA . GLN A 1 80 ? 22.146 -1.075 6.134 1.00 48.62 80 GLN A CA 1
ATOM 652 C C . GLN A 1 80 ? 22.521 -0.267 7.389 1.00 48.62 80 GLN A C 1
ATOM 654 O O . GLN A 1 80 ? 23.500 0.480 7.382 1.00 48.62 80 GLN A O 1
ATOM 659 N N . ALA A 1 81 ? 21.858 -0.504 8.524 1.00 46.22 81 ALA A N 1
ATOM 660 C CA . ALA A 1 81 ? 22.201 0.072 9.828 1.00 46.22 81 ALA A CA 1
ATOM 661 C C . ALA A 1 81 ? 23.576 -0.358 10.412 1.00 46.22 81 ALA A C 1
ATOM 663 O O . ALA A 1 81 ? 23.830 -0.136 11.597 1.00 46.22 81 ALA A O 1
ATOM 664 N N . ILE A 1 82 ? 24.478 -0.963 9.624 1.00 46.88 82 ILE A N 1
ATOM 665 C CA . ILE A 1 82 ? 25.837 -1.331 10.065 1.00 46.88 82 ILE A CA 1
ATOM 666 C C . ILE A 1 82 ? 26.930 -0.403 9.500 1.00 46.88 82 ILE A C 1
ATOM 668 O O . ILE A 1 82 ? 28.041 -0.440 10.024 1.00 46.88 82 ILE A O 1
ATOM 672 N N . ASP A 1 83 ? 26.654 0.507 8.553 1.00 47.34 83 ASP A N 1
ATOM 673 C CA . ASP A 1 83 ? 27.681 1.479 8.134 1.00 47.34 83 ASP A CA 1
ATOM 674 C C . ASP A 1 83 ? 27.192 2.936 8.115 1.00 47.34 83 ASP A C 1
ATOM 676 O O . ASP A 1 83 ? 26.653 3.457 7.148 1.00 47.34 83 ASP A O 1
ATOM 680 N N . ASN A 1 84 ? 27.389 3.580 9.267 1.00 50.22 84 ASN A N 1
ATOM 681 C CA . ASN A 1 84 ? 27.654 5.004 9.458 1.00 50.22 84 ASN A CA 1
ATOM 682 C C . ASN A 1 84 ? 26.880 6.022 8.589 1.00 50.22 84 ASN A C 1
ATOM 684 O O . ASN A 1 84 ? 27.366 6.544 7.590 1.00 50.22 84 ASN A O 1
ATOM 688 N N . GLN A 1 85 ? 25.783 6.503 9.183 1.00 59.84 85 GLN A N 1
ATOM 689 C CA . GLN A 1 85 ? 25.377 7.912 9.147 1.00 59.84 85 GLN A CA 1
ATOM 690 C C . GLN A 1 85 ? 24.796 8.438 7.825 1.00 59.84 85 GLN A C 1
ATOM 692 O O . GLN A 1 85 ? 25.320 9.369 7.214 1.00 59.84 85 GLN A O 1
ATOM 697 N N . GLN A 1 86 ? 23.594 7.971 7.493 1.00 52.97 86 GLN A N 1
ATOM 698 C CA . GLN A 1 86 ? 22.613 8.765 6.750 1.00 52.97 86 GLN A CA 1
ATOM 699 C C . GLN A 1 86 ? 21.282 8.746 7.520 1.00 52.97 86 GLN A C 1
ATOM 701 O O . GLN A 1 86 ? 21.023 7.818 8.279 1.00 52.97 86 GLN A O 1
ATOM 706 N N . ASN A 1 87 ? 20.486 9.817 7.436 1.00 54.62 87 ASN A N 1
ATOM 707 C CA . ASN A 1 87 ? 19.160 9.898 8.063 1.00 54.62 87 ASN A CA 1
ATOM 708 C C . ASN A 1 87 ? 18.243 8.844 7.427 1.00 54.62 87 ASN A C 1
ATOM 710 O O . ASN A 1 87 ? 17.610 9.116 6.408 1.00 54.62 87 ASN A O 1
ATOM 714 N N . LEU A 1 88 ? 18.229 7.644 7.999 1.00 55.34 88 LEU A N 1
ATOM 715 C CA . LEU A 1 88 ? 17.487 6.503 7.479 1.00 55.34 88 LEU A CA 1
ATOM 716 C C . LEU A 1 88 ? 16.027 6.582 7.959 1.00 55.34 88 LEU A C 1
ATOM 718 O O . LEU A 1 88 ? 15.787 6.938 9.120 1.00 55.34 88 LEU A O 1
ATOM 722 N N . PRO A 1 89 ? 15.041 6.315 7.084 1.00 56.56 89 PRO A N 1
ATOM 723 C CA . PRO A 1 89 ? 13.648 6.224 7.497 1.00 56.56 89 PRO A CA 1
ATOM 724 C C . PRO A 1 89 ? 13.467 5.053 8.475 1.00 56.56 89 PRO A C 1
ATOM 726 O O . PRO A 1 89 ? 14.127 4.022 8.365 1.00 56.56 89 PRO A O 1
ATOM 729 N N . ALA A 1 90 ? 12.589 5.228 9.465 1.00 64.19 90 ALA A N 1
ATOM 730 C CA . ALA A 1 90 ? 12.182 4.150 10.365 1.00 64.19 90 ALA A CA 1
ATOM 731 C C . ALA A 1 90 ? 11.636 2.950 9.561 1.00 64.19 90 ALA A C 1
ATOM 733 O O . ALA A 1 90 ? 11.163 3.156 8.443 1.00 64.19 90 ALA A O 1
ATOM 734 N N . PRO A 1 91 ? 11.660 1.716 10.111 1.00 74.94 91 PRO A N 1
ATOM 735 C CA . PRO A 1 91 ? 11.001 0.585 9.466 1.00 74.94 91 PRO A CA 1
ATOM 736 C C . PRO A 1 91 ? 9.545 0.953 9.174 1.00 74.94 91 PRO A C 1
ATOM 738 O O . PRO A 1 91 ? 8.790 1.324 10.075 1.00 74.94 91 PRO A O 1
ATOM 741 N N . GLU A 1 92 ? 9.189 0.894 7.899 1.00 85.62 92 GLU A N 1
ATOM 742 C CA . GLU A 1 92 ? 7.909 1.357 7.382 1.00 85.62 92 GLU A CA 1
ATOM 743 C C . GLU A 1 92 ? 7.419 0.385 6.309 1.00 85.62 92 GLU A C 1
ATOM 745 O O . GLU A 1 92 ? 8.195 -0.308 5.644 1.00 85.62 92 GLU A O 1
ATOM 750 N N . CYS A 1 93 ? 6.104 0.311 6.150 1.00 89.94 93 CYS A N 1
ATOM 751 C CA . CYS A 1 93 ? 5.495 -0.460 5.086 1.00 89.94 93 CYS A CA 1
ATOM 752 C C . CYS A 1 93 ? 5.569 0.309 3.760 1.00 89.94 93 CYS A C 1
ATOM 754 O O . CYS A 1 93 ? 4.959 1.368 3.601 1.00 89.94 93 CYS A O 1
ATOM 756 N N . SER A 1 94 ? 6.270 -0.252 2.779 1.00 89.19 94 SER A N 1
ATOM 757 C CA . SER A 1 94 ? 6.482 0.375 1.472 1.00 89.19 94 SER A CA 1
ATOM 758 C C . SER A 1 94 ? 5.847 -0.440 0.349 1.00 89.19 94 SER A C 1
ATOM 760 O O . SER A 1 94 ? 5.589 -1.635 0.486 1.00 89.19 94 SER A O 1
ATOM 762 N N . ILE A 1 95 ? 5.561 0.213 -0.781 1.00 88.75 95 ILE A N 1
ATOM 763 C CA . ILE A 1 95 ? 5.122 -0.487 -1.996 1.00 88.75 95 ILE A CA 1
ATOM 764 C C . ILE A 1 95 ? 6.267 -1.356 -2.523 1.00 88.75 95 ILE A C 1
ATOM 766 O O . ILE A 1 95 ? 7.423 -0.927 -2.512 1.00 88.75 95 ILE A O 1
ATOM 770 N N . ARG A 1 96 ? 5.962 -2.567 -3.001 1.00 89.25 96 ARG A N 1
ATOM 771 C CA . ARG A 1 96 ? 6.981 -3.434 -3.599 1.00 89.25 96 ARG A CA 1
ATOM 772 C C . ARG A 1 96 ? 7.566 -2.783 -4.845 1.00 89.25 96 ARG A C 1
ATOM 774 O O . ARG A 1 96 ? 6.831 -2.246 -5.680 1.00 89.25 96 ARG A O 1
ATOM 781 N N . CYS A 1 97 ? 8.877 -2.894 -5.004 1.00 89.38 97 CYS A N 1
ATOM 782 C CA . CYS A 1 97 ? 9.620 -2.270 -6.095 1.00 89.38 97 CYS A CA 1
ATOM 783 C C . CYS A 1 97 ? 9.087 -2.676 -7.475 1.00 89.38 97 CYS A C 1
ATOM 785 O O . CYS A 1 97 ? 8.958 -1.828 -8.354 1.00 89.38 97 CYS A O 1
ATOM 787 N N . GLN A 1 98 ? 8.641 -3.926 -7.623 1.00 86.94 98 GLN A N 1
ATOM 788 C CA . GLN A 1 98 ? 8.062 -4.460 -8.861 1.00 86.94 98 GLN A CA 1
ATOM 789 C C . GLN A 1 98 ? 6.782 -3.737 -9.309 1.00 86.94 98 GLN A C 1
ATOM 791 O O . GLN A 1 98 ? 6.428 -3.775 -10.484 1.00 86.94 98 GLN A O 1
ATOM 796 N N . PHE A 1 99 ? 6.076 -3.094 -8.376 1.00 87.06 99 PHE A N 1
ATOM 797 C CA . PHE A 1 99 ? 4.872 -2.313 -8.656 1.00 87.06 99 PHE A CA 1
ATOM 798 C C . PHE A 1 99 ? 5.149 -0.811 -8.718 1.00 87.06 99 PHE A C 1
ATOM 800 O O . PHE A 1 99 ? 4.419 -0.085 -9.390 1.00 87.06 99 PHE A O 1
ATOM 807 N N . ARG A 1 100 ? 6.202 -0.340 -8.038 1.00 85.69 100 ARG A N 1
ATOM 808 C CA . ARG A 1 100 ? 6.664 1.053 -8.105 1.00 85.69 100 ARG A CA 1
ATOM 809 C C . ARG A 1 100 ? 7.350 1.355 -9.437 1.00 85.69 100 ARG A C 1
ATOM 811 O O . ARG A 1 100 ? 7.034 2.357 -10.074 1.00 85.69 100 ARG A O 1
ATOM 818 N N . TYR A 1 101 ? 8.262 0.485 -9.854 1.00 85.25 101 TYR A N 1
ATOM 819 C CA . TYR A 1 101 ? 9.050 0.613 -11.071 1.00 85.25 101 TYR A CA 1
ATOM 820 C C . TYR A 1 101 ? 8.533 -0.397 -12.082 1.00 85.25 101 TYR A C 1
ATOM 822 O O . TYR A 1 101 ? 8.862 -1.580 -12.048 1.00 85.25 101 TYR A O 1
ATOM 830 N N . ASN A 1 102 ? 7.664 0.076 -12.971 1.00 68.19 102 ASN A N 1
ATOM 831 C CA . ASN A 1 102 ? 6.985 -0.747 -13.960 1.00 68.19 102 ASN A CA 1
ATOM 832 C C . ASN A 1 102 ? 7.969 -1.189 -15.060 1.00 68.19 102 ASN A C 1
ATOM 834 O O . ASN A 1 102 ? 7.956 -0.602 -16.134 1.00 68.19 102 ASN A O 1
ATOM 838 N N . ALA A 1 103 ? 8.872 -2.135 -14.765 1.00 59.00 103 ALA A N 1
ATOM 839 C CA . ALA A 1 103 ? 9.783 -2.891 -15.650 1.00 59.00 103 ALA A CA 1
ATOM 840 C C . ALA A 1 103 ? 10.583 -2.136 -16.747 1.00 59.00 103 ALA A C 1
ATOM 842 O O . ALA A 1 103 ? 11.281 -2.771 -17.535 1.00 59.00 103 ALA A O 1
ATOM 843 N N . SER A 1 104 ? 10.499 -0.808 -16.840 1.00 56.44 104 SER A N 1
ATOM 844 C CA . SER A 1 104 ? 10.852 -0.071 -18.064 1.00 56.44 104 SER A CA 1
ATOM 845 C C . SER A 1 104 ? 12.211 0.622 -17.999 1.00 56.44 104 SER A C 1
ATOM 847 O O . SER A 1 104 ? 12.746 1.001 -19.037 1.00 56.44 104 SER A O 1
ATOM 849 N N . THR A 1 105 ? 12.792 0.773 -16.811 1.00 66.06 105 THR A N 1
ATOM 850 C CA . THR A 1 105 ? 14.043 1.511 -16.611 1.00 66.06 105 THR A CA 1
ATOM 851 C C . THR A 1 105 ? 14.810 0.898 -15.443 1.00 66.06 105 THR A C 1
ATOM 853 O O . THR A 1 105 ? 14.521 1.140 -14.274 1.00 66.06 105 THR A O 1
ATOM 856 N N . TRP A 1 106 ? 15.830 0.100 -15.772 1.00 72.44 106 TRP A N 1
ATOM 857 C CA . TRP A 1 106 ? 16.818 -0.414 -14.809 1.00 72.44 106 TRP A CA 1
ATOM 858 C C . TRP A 1 106 ? 17.410 0.721 -13.942 1.00 72.44 106 TRP A C 1
ATOM 860 O O . TRP A 1 106 ? 17.732 0.521 -12.775 1.00 72.44 106 TRP A O 1
ATOM 870 N N . GLU A 1 107 ? 17.503 1.926 -14.516 1.00 79.31 107 GLU A N 1
ATOM 871 C CA . GLU A 1 107 ? 18.043 3.124 -13.873 1.00 79.31 107 GLU A CA 1
ATOM 872 C C . GLU A 1 107 ? 17.163 3.592 -12.711 1.00 79.31 107 GLU A C 1
ATOM 874 O O . GLU A 1 107 ? 17.686 3.904 -11.646 1.00 79.31 107 GLU A O 1
ATOM 879 N N . ASP A 1 108 ? 15.837 3.586 -12.875 1.00 82.38 108 ASP A N 1
ATOM 880 C CA . ASP A 1 108 ? 14.920 4.037 -11.824 1.00 82.38 108 ASP A CA 1
ATOM 881 C C . ASP A 1 108 ? 14.880 3.052 -10.654 1.00 82.38 108 ASP A C 1
ATOM 883 O O . ASP A 1 108 ? 14.809 3.478 -9.504 1.00 82.38 108 ASP A O 1
ATOM 887 N N . CYS A 1 109 ? 14.995 1.753 -10.948 1.00 85.69 109 CYS A N 1
ATOM 888 C CA . CYS A 1 109 ? 15.048 0.704 -9.935 1.00 85.69 109 CYS A CA 1
ATOM 889 C C . CYS A 1 109 ? 16.256 0.870 -9.001 1.00 85.69 109 CYS A C 1
ATOM 891 O O . CYS A 1 109 ? 16.087 0.893 -7.791 1.00 85.69 109 CYS A O 1
ATOM 893 N N . ASN A 1 110 ? 17.462 1.056 -9.551 1.00 83.19 110 ASN A N 1
ATOM 894 C CA . ASN A 1 110 ? 18.684 1.156 -8.739 1.00 83.19 110 ASN A CA 1
ATOM 895 C C . ASN A 1 110 ? 18.949 2.555 -8.169 1.00 83.19 110 ASN A C 1
ATOM 897 O O . ASN A 1 110 ? 19.910 2.745 -7.426 1.00 83.19 110 ASN A O 1
ATOM 901 N N . ASN A 1 111 ? 18.140 3.548 -8.543 1.00 82.31 111 ASN A N 1
ATOM 902 C CA . ASN A 1 111 ? 18.165 4.861 -7.905 1.00 82.31 111 ASN A CA 1
ATOM 903 C C . ASN A 1 111 ? 17.427 4.860 -6.554 1.00 82.31 111 ASN A C 1
ATOM 905 O O . ASN A 1 111 ? 17.628 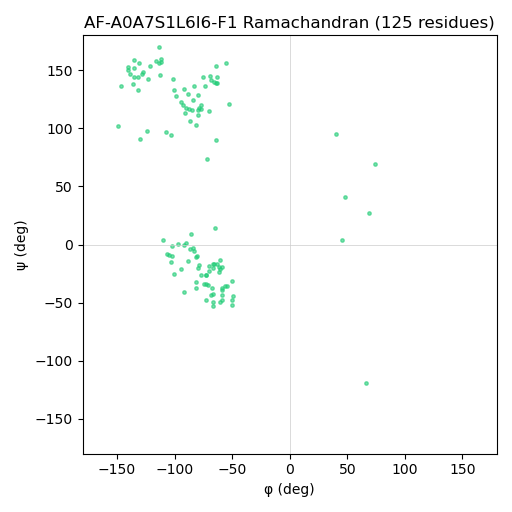5.783 -5.762 1.00 82.31 111 ASN A O 1
ATOM 909 N N . ASP A 1 112 ? 16.579 3.864 -6.282 1.00 81.00 112 ASP A N 1
ATOM 910 C CA . ASP A 1 112 ? 15.903 3.696 -4.995 1.00 81.00 112 ASP A CA 1
ATOM 911 C C . ASP A 1 112 ? 16.726 2.776 -4.095 1.00 81.00 112 ASP A C 1
ATOM 913 O O . ASP A 1 112 ? 16.963 1.618 -4.417 1.00 81.00 112 ASP A O 1
ATOM 917 N N . ILE A 1 113 ? 17.144 3.290 -2.939 1.00 79.38 113 ILE A N 1
ATOM 918 C CA . ILE A 1 113 ? 17.934 2.537 -1.958 1.00 79.38 113 ILE A CA 1
ATOM 919 C C . ILE A 1 113 ? 17.199 1.299 -1.416 1.00 79.38 113 ILE A C 1
ATOM 921 O O . ILE A 1 113 ? 17.836 0.399 -0.875 1.00 79.38 113 ILE A O 1
ATOM 925 N N . LEU A 1 114 ? 15.871 1.246 -1.554 1.00 79.44 114 LEU A N 1
ATOM 926 C CA . LEU A 1 114 ? 15.039 0.126 -1.113 1.00 79.44 114 LEU A CA 1
ATOM 927 C C . LEU A 1 114 ? 14.820 -0.931 -2.205 1.00 79.44 114 LEU A C 1
ATOM 929 O O . LEU A 1 114 ? 14.108 -1.908 -1.954 1.00 79.44 114 LEU A O 1
ATOM 933 N N . CYS A 1 115 ? 15.377 -0.732 -3.404 1.00 85.25 115 CYS A N 1
ATOM 934 C CA . CYS A 1 115 ? 15.125 -1.559 -4.575 1.00 85.25 115 CYS A CA 1
ATOM 935 C C . CYS A 1 115 ? 16.416 -1.978 -5.287 1.00 85.25 115 CYS A C 1
ATOM 937 O O . CYS A 1 115 ? 17.366 -1.211 -5.409 1.00 85.25 115 CYS A O 1
ATOM 939 N N . GLU A 1 116 ? 16.424 -3.195 -5.822 1.00 87.19 116 GLU A N 1
ATOM 940 C CA . GLU A 1 116 ? 17.505 -3.717 -6.648 1.00 87.19 116 GLU A CA 1
ATOM 941 C C . GLU A 1 116 ? 16.943 -4.445 -7.869 1.00 87.19 116 GLU A C 1
ATOM 943 O O . GLU A 1 116 ? 15.960 -5.192 -7.812 1.00 87.19 116 GLU A O 1
ATOM 948 N N . TRP A 1 117 ? 17.575 -4.214 -9.018 1.00 87.31 117 TRP A N 1
ATOM 949 C CA . TRP A 1 117 ? 17.196 -4.880 -10.253 1.00 87.31 117 TRP A CA 1
ATOM 950 C C . TRP A 1 117 ? 17.714 -6.322 -10.301 1.00 87.31 117 TRP A C 1
ATOM 952 O O . TRP A 1 117 ? 18.920 -6.568 -10.402 1.00 87.31 117 TRP A O 1
ATOM 962 N N . ASN A 1 118 ? 16.800 -7.292 -10.351 1.00 87.38 118 ASN A N 1
ATOM 963 C CA . ASN A 1 118 ? 17.151 -8.694 -10.515 1.00 87.38 118 ASN A CA 1
ATOM 964 C C . ASN A 1 118 ? 17.280 -9.061 -12.005 1.00 87.38 118 ASN A C 1
ATOM 966 O O . ASN A 1 118 ? 16.298 -9.232 -12.729 1.00 87.38 118 ASN A O 1
ATOM 970 N N . ASN A 1 119 ? 18.519 -9.247 -12.469 1.00 85.38 119 ASN A N 1
ATOM 971 C CA . ASN A 1 119 ? 18.821 -9.615 -13.860 1.00 85.38 119 ASN A CA 1
ATOM 972 C C . ASN A 1 119 ? 18.353 -11.023 -14.272 1.00 85.38 119 ASN A C 1
ATOM 974 O O . ASN A 1 119 ? 18.248 -11.292 -15.468 1.00 85.38 119 ASN A O 1
ATOM 978 N N . ALA A 1 120 ? 18.105 -11.931 -13.325 1.00 86.88 120 ALA A N 1
ATOM 979 C CA . ALA A 1 120 ? 17.633 -13.281 -13.629 1.00 86.88 120 ALA A CA 1
ATOM 980 C C . ALA A 1 120 ? 16.118 -13.315 -13.870 1.00 86.88 120 ALA A C 1
ATOM 982 O O . ALA A 1 120 ? 15.656 -14.055 -14.739 1.00 86.88 120 ALA A O 1
ATOM 983 N N . THR A 1 121 ? 15.354 -12.520 -13.114 1.00 85.38 121 THR A N 1
ATOM 984 C CA . THR A 1 121 ? 13.890 -12.437 -13.233 1.00 85.38 121 THR A CA 1
ATOM 985 C C . THR A 1 121 ? 13.437 -11.300 -14.150 1.00 85.38 121 THR A C 1
ATOM 987 O O . THR A 1 121 ? 12.334 -11.364 -14.690 1.00 85.38 121 THR A O 1
ATOM 990 N N . GLY A 1 122 ? 14.287 -10.294 -14.383 1.00 84.44 122 GLY A N 1
ATOM 991 C CA . GLY A 1 122 ? 13.931 -9.080 -15.118 1.00 84.44 122 GLY A CA 1
ATOM 992 C C . GLY A 1 122 ? 12.940 -8.202 -14.350 1.00 84.44 122 GLY A C 1
ATOM 993 O O . GLY A 1 122 ? 12.131 -7.511 -14.968 1.00 84.44 122 GLY A O 1
ATOM 994 N N . ILE A 1 123 ? 12.954 -8.285 -13.016 1.00 85.44 123 ILE A N 1
ATOM 995 C CA . ILE A 1 123 ? 12.024 -7.601 -12.115 1.00 85.44 123 ILE A CA 1
ATOM 996 C C . ILE A 1 123 ? 12.827 -6.733 -11.140 1.00 85.44 123 ILE A C 1
ATOM 998 O O . ILE A 1 123 ? 13.909 -7.110 -10.696 1.00 85.44 123 ILE A O 1
ATOM 1002 N N . CYS A 1 124 ? 12.288 -5.558 -10.814 1.00 87.81 124 CYS A N 1
ATOM 1003 C CA . CYS A 1 124 ? 12.799 -4.722 -9.734 1.00 87.81 124 CYS A CA 1
ATOM 1004 C C . CYS A 1 124 ? 12.280 -5.259 -8.393 1.00 87.81 124 CYS A C 1
ATOM 1006 O O . CYS A 1 124 ? 11.072 -5.260 -8.161 1.00 87.81 124 CYS A O 1
ATOM 1008 N N . GLU A 1 125 ? 13.160 -5.736 -7.525 1.00 86.56 125 GLU A N 1
ATOM 1009 C CA . GLU A 1 125 ? 12.813 -6.386 -6.258 1.00 86.56 125 GLU A CA 1
ATOM 1010 C C . GLU A 1 125 ? 13.250 -5.502 -5.083 1.00 86.56 125 GLU A C 1
ATOM 1012 O O . GLU A 1 125 ? 14.090 -4.623 -5.238 1.00 86.56 125 GLU A O 1
ATOM 1017 N N . ASN A 1 126 ? 12.627 -5.669 -3.917 1.00 82.94 126 ASN A N 1
ATOM 1018 C CA . ASN A 1 126 ? 13.066 -4.982 -2.702 1.00 82.94 126 ASN A CA 1
ATOM 1019 C C . ASN A 1 126 ? 14.339 -5.643 -2.154 1.00 82.94 126 ASN A C 1
ATOM 1021 O O . ASN A 1 126 ? 14.442 -6.870 -2.218 1.00 82.94 126 ASN A O 1
ATOM 1025 N N . VAL A 1 127 ? 15.251 -4.838 -1.598 1.00 77.12 127 VAL A N 1
ATOM 1026 C CA . VAL A 1 127 ? 16.490 -5.301 -0.933 1.00 77.12 127 VAL A CA 1
ATOM 1027 C C . VAL A 1 127 ? 16.227 -5.718 0.510 1.00 77.12 127 VAL A C 1
ATOM 1029 O O . VAL A 1 127 ? 15.373 -5.071 1.161 1.00 77.12 127 VAL A O 1
#

pLDDT: mean 82.58, std 14.02, range [38.91, 96.88]